Protein AF-A0A942A656-F1 (afdb_monomer_lite)

Foldseek 3Di:
DPDPCLVVLHDCLQQAAPVVVADDCCVPCNPDRSPHHQSRVSHHHQRVRDPPSVPPDDRRDHDPDDPDPCPVVVVVVVVVVVVVVVVVVVVVVVVVVVVVVVVVVVVVVVVVVVVD

Structure (mmCIF, N/CA/C/O backbone):
data_AF-A0A942A656-F1
#
_entry.id   AF-A0A942A656-F1
#
loop_
_atom_site.group_PDB
_atom_site.id
_atom_site.type_symbol
_atom_site.label_atom_id
_atom_site.label_alt_id
_atom_site.label_comp_id
_atom_site.label_asym_id
_atom_site.label_entity_id
_atom_site.label_seq_id
_atom_site.pdbx_PDB_ins_code
_atom_site.Cartn_x
_atom_site.Cartn_y
_atom_site.Cartn_z
_atom_site.occupancy
_atom_site.B_iso_or_equiv
_atom_site.auth_seq_id
_atom_site.auth_comp_id
_atom_site.auth_asym_id
_atom_site.auth_atom_id
_atom_site.pdbx_PDB_model_num
ATOM 1 N N . PHE A 1 1 ? -7.289 -5.227 -7.897 1.00 94.44 1 PHE A N 1
ATOM 2 C CA . PHE A 1 1 ? -7.195 -4.380 -9.100 1.00 94.44 1 PHE A CA 1
ATOM 3 C C . PHE A 1 1 ? -8.554 -3.754 -9.314 1.00 94.44 1 PHE A C 1
ATOM 5 O O . PHE A 1 1 ? -9.532 -4.431 -9.022 1.00 94.44 1 PHE A O 1
ATOM 12 N N . ASP A 1 2 ? -8.586 -2.501 -9.768 1.00 97.06 2 ASP A N 1
ATOM 13 C CA . ASP A 1 2 ? -9.814 -1.725 -10.024 1.00 97.06 2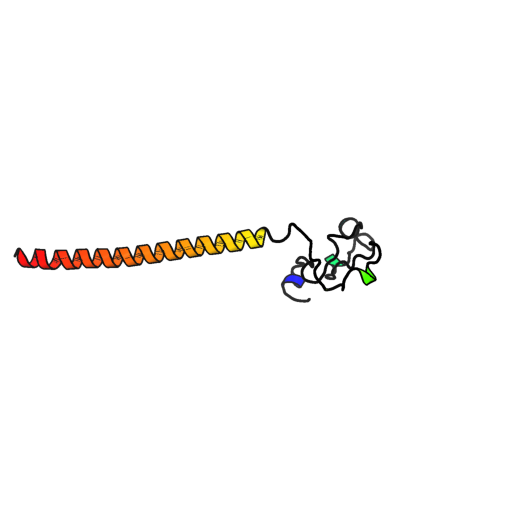 ASP A CA 1
ATOM 14 C C . ASP A 1 2 ? -10.803 -1.628 -8.839 1.00 97.06 2 ASP A C 1
ATOM 16 O O . ASP A 1 2 ? -11.991 -1.364 -9.004 1.00 97.06 2 ASP A O 1
ATOM 20 N N . ASP A 1 3 ? -10.317 -1.831 -7.613 1.00 97.31 3 ASP A N 1
ATOM 21 C CA . ASP A 1 3 ? -11.073 -1.525 -6.403 1.00 97.31 3 ASP A CA 1
ATOM 22 C C . ASP A 1 3 ? -10.948 -0.032 -6.066 1.00 97.31 3 ASP A C 1
ATOM 24 O O . ASP A 1 3 ? -10.136 0.694 -6.643 1.00 97.31 3 ASP A O 1
ATOM 28 N N . GLU A 1 4 ? -11.729 0.441 -5.097 1.00 97.56 4 GLU A N 1
ATOM 29 C CA . GLU A 1 4 ? -11.665 1.842 -4.659 1.00 97.56 4 GLU A CA 1
ATOM 30 C C . GLU A 1 4 ? -10.248 2.241 -4.212 1.00 97.56 4 GLU A C 1
ATOM 32 O O . GLU A 1 4 ? -9.775 3.330 -4.526 1.00 97.56 4 GLU A O 1
ATOM 37 N N . ASN A 1 5 ? -9.501 1.324 -3.588 1.00 95.69 5 ASN A N 1
ATOM 38 C CA . ASN A 1 5 ? -8.103 1.566 -3.226 1.00 95.69 5 ASN A CA 1
ATOM 39 C C . ASN A 1 5 ? -7.221 1.816 -4.463 1.00 95.69 5 ASN A C 1
ATOM 41 O O . ASN A 1 5 ? -6.385 2.720 -4.445 1.00 95.69 5 ASN A O 1
ATOM 45 N N . ALA A 1 6 ? -7.399 1.047 -5.544 1.00 96.94 6 ALA A N 1
ATOM 46 C CA . ALA A 1 6 ? -6.685 1.267 -6.801 1.00 96.94 6 ALA A CA 1
ATOM 47 C C . ALA A 1 6 ? -7.052 2.614 -7.440 1.00 96.94 6 ALA A C 1
ATOM 49 O O . ALA A 1 6 ? -6.158 3.331 -7.889 1.00 96.94 6 ALA A O 1
ATOM 50 N N . LYS A 1 7 ? -8.336 2.997 -7.421 1.00 96.88 7 LYS A N 1
ATOM 51 C CA . LYS A 1 7 ? -8.804 4.299 -7.936 1.00 96.88 7 LYS A CA 1
ATOM 52 C C . LYS A 1 7 ? -8.237 5.480 -7.148 1.00 96.88 7 LYS A C 1
ATOM 54 O O . LYS A 1 7 ? -7.981 6.534 -7.722 1.00 96.88 7 LYS A O 1
ATOM 59 N N . HIS A 1 8 ? -7.994 5.294 -5.854 1.00 97.38 8 HIS A N 1
ATOM 60 C CA . HIS A 1 8 ? -7.357 6.286 -4.989 1.00 97.38 8 HIS A CA 1
ATOM 61 C C . HIS A 1 8 ? -5.820 6.206 -4.966 1.00 97.38 8 HIS A C 1
ATOM 63 O O . HIS A 1 8 ? -5.189 6.938 -4.206 1.00 97.38 8 HIS A O 1
ATOM 69 N N . GLY A 1 9 ? -5.198 5.343 -5.778 1.00 96.56 9 GLY A N 1
ATOM 70 C CA . GLY A 1 9 ? -3.738 5.250 -5.876 1.00 96.56 9 GLY A CA 1
ATOM 71 C C . GLY A 1 9 ? -3.059 4.711 -4.612 1.00 96.56 9 GLY A C 1
ATOM 72 O O . GLY A 1 9 ? -1.949 5.123 -4.280 1.00 96.56 9 GLY A O 1
ATOM 73 N N . TYR A 1 10 ? -3.721 3.813 -3.879 1.00 95.38 10 TYR A N 1
ATOM 74 C CA . TYR A 1 10 ? -3.171 3.240 -2.650 1.00 95.38 10 TYR A CA 1
ATOM 75 C C . TYR A 1 10 ? -1.957 2.340 -2.924 1.00 95.38 10 TYR A C 1
ATOM 77 O O . TYR A 1 10 ? -1.722 1.855 -4.032 1.00 95.38 10 TYR A O 1
ATOM 85 N N . CYS A 1 11 ? -1.184 2.076 -1.867 1.00 93.56 11 CYS A N 1
ATOM 86 C CA . CYS A 1 11 ? 0.027 1.265 -1.936 1.00 93.56 11 CYS A CA 1
ATOM 87 C C . CYS A 1 11 ? -0.221 -0.132 -2.539 1.00 93.56 11 CYS A C 1
ATOM 89 O O . CYS A 1 11 ? -1.019 -0.929 -2.038 1.00 93.56 11 CYS A O 1
ATOM 91 N N . LEU A 1 12 ? 0.570 -0.476 -3.560 1.00 95.44 12 LEU A N 1
ATOM 92 C CA . LEU A 1 12 ? 0.496 -1.756 -4.273 1.00 95.44 12 LEU A CA 1
ATOM 93 C C . LEU A 1 12 ? 1.228 -2.907 -3.561 1.00 95.44 12 LEU A C 1
ATOM 95 O O . LEU A 1 12 ? 1.385 -3.993 -4.123 1.00 95.44 12 LEU A O 1
ATOM 99 N N . TYR A 1 13 ? 1.685 -2.708 -2.320 1.00 92.81 13 TYR A N 1
ATOM 100 C CA . TYR A 1 13 ? 2.364 -3.752 -1.546 1.00 92.81 13 TYR A CA 1
ATOM 101 C C . TYR A 1 13 ? 1.516 -5.020 -1.461 1.00 92.81 13 TYR A C 1
ATOM 103 O O . TYR A 1 13 ? 2.002 -6.117 -1.735 1.00 92.81 13 TYR A O 1
ATOM 111 N N . LYS A 1 14 ? 0.214 -4.874 -1.168 1.00 92.12 14 LYS A N 1
ATOM 112 C CA . LYS A 1 14 ? -0.677 -6.019 -0.956 1.00 92.12 14 LYS A CA 1
ATOM 113 C C . LYS A 1 14 ? -0.897 -6.882 -2.200 1.00 92.12 14 LYS A C 1
ATOM 115 O O . LYS A 1 14 ? -1.284 -8.038 -2.031 1.00 92.12 14 LYS A O 1
ATOM 120 N N . VAL A 1 15 ? -0.622 -6.334 -3.384 1.00 95.25 15 VAL A N 1
ATOM 121 C CA . VAL A 1 15 ? -0.738 -6.993 -4.694 1.00 95.25 15 VAL A CA 1
ATOM 122 C C . VAL A 1 15 ? 0.626 -7.350 -5.300 1.00 95.25 15 VAL A C 1
ATOM 124 O O . VAL A 1 15 ? 0.705 -7.678 -6.478 1.00 95.25 15 VAL A O 1
ATOM 127 N N . GLY A 1 16 ? 1.699 -7.312 -4.500 1.00 95.38 16 GLY A N 1
ATOM 128 C CA . GLY A 1 16 ? 2.989 -7.905 -4.856 1.00 95.38 16 GLY A CA 1
ATOM 129 C C . GLY A 1 16 ? 4.089 -6.937 -5.285 1.00 95.38 16 GLY A C 1
ATOM 130 O O . GLY A 1 16 ? 5.100 -7.390 -5.816 1.00 95.38 16 GLY A O 1
ATOM 131 N N . CYS A 1 17 ? 3.950 -5.632 -5.034 1.00 95.62 17 CYS A N 1
ATOM 132 C CA . CYS A 1 17 ? 5.001 -4.662 -5.352 1.00 95.62 17 CYS A CA 1
ATOM 133 C C . CYS A 1 17 ? 6.358 -5.038 -4.733 1.00 95.62 17 CYS A C 1
ATOM 135 O O . CYS A 1 17 ? 6.473 -5.161 -3.513 1.00 95.62 17 CYS A O 1
ATOM 137 N N . LYS A 1 18 ? 7.382 -5.168 -5.586 1.00 95.50 18 LYS A N 1
ATOM 138 C CA . LYS A 1 18 ? 8.777 -5.460 -5.216 1.00 95.50 18 LYS A CA 1
ATOM 139 C C . LYS A 1 18 ? 9.636 -4.213 -4.996 1.00 95.50 18 LYS A C 1
ATOM 141 O O . LYS A 1 18 ? 10.796 -4.326 -4.638 1.00 95.50 18 LYS A O 1
ATOM 146 N N . GLY A 1 19 ? 9.051 -3.019 -5.131 1.00 94.44 19 GLY A N 1
ATOM 147 C CA . GLY A 1 19 ? 9.736 -1.735 -4.942 1.00 94.44 19 GLY A CA 1
ATOM 148 C C . GLY A 1 19 ? 10.585 -1.630 -3.664 1.00 94.44 19 GLY A C 1
ATOM 149 O O . GLY A 1 19 ? 11.698 -1.128 -3.764 1.00 94.44 19 GLY A O 1
ATOM 150 N N . PRO A 1 20 ? 10.139 -2.143 -2.496 1.00 92.69 20 PRO A N 1
ATOM 151 C CA . PRO A 1 20 ? 10.948 -2.122 -1.272 1.00 92.69 20 PRO A CA 1
ATOM 152 C C . PRO A 1 20 ? 12.298 -2.852 -1.355 1.00 92.69 20 PRO A C 1
ATOM 154 O O . PRO A 1 20 ? 13.167 -2.588 -0.535 1.00 92.69 20 PRO A O 1
ATOM 157 N N . SER A 1 21 ? 12.478 -3.754 -2.320 1.00 91.69 21 SER A N 1
ATOM 158 C CA . SER A 1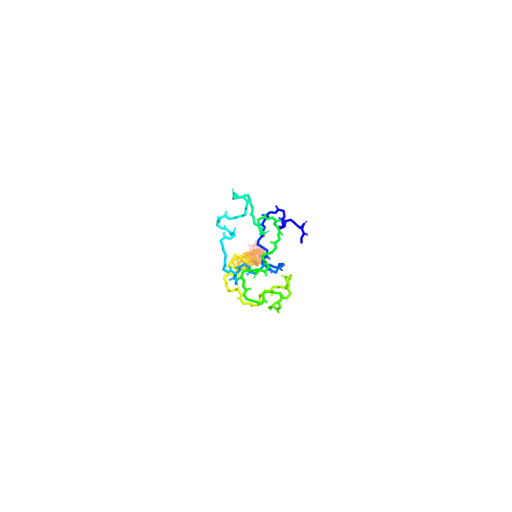 21 ? 13.716 -4.504 -2.542 1.00 91.69 21 SER A CA 1
ATOM 159 C C . SER A 1 21 ? 14.278 -4.273 -3.948 1.00 91.69 21 SER A C 1
ATOM 161 O O . SER A 1 21 ? 14.907 -5.169 -4.492 1.00 91.69 21 SER A O 1
ATOM 163 N N . THR A 1 22 ? 13.969 -3.144 -4.599 1.00 95.12 22 THR A N 1
ATOM 164 C CA . THR A 1 22 ? 14.404 -2.846 -5.975 1.00 95.12 22 THR A CA 1
ATOM 165 C C . THR A 1 22 ? 15.103 -1.493 -6.051 1.00 95.12 22 THR A C 1
ATOM 167 O O . THR A 1 22 ? 14.478 -0.453 -5.842 1.00 95.12 22 THR A O 1
ATOM 170 N N . TYR A 1 23 ? 16.378 -1.495 -6.420 1.00 96.75 23 TYR A N 1
ATOM 171 C CA . TYR A 1 23 ? 17.201 -0.313 -6.622 1.00 96.75 23 TYR A CA 1
ATOM 172 C C . TYR A 1 23 ? 17.051 0.214 -8.048 1.00 96.75 23 TYR A C 1
ATOM 174 O O . TYR A 1 23 ? 17.655 -0.284 -8.995 1.00 96.75 23 TYR A O 1
ATOM 182 N N . ASN A 1 24 ? 16.240 1.260 -8.206 1.00 97.94 24 ASN A N 1
ATOM 183 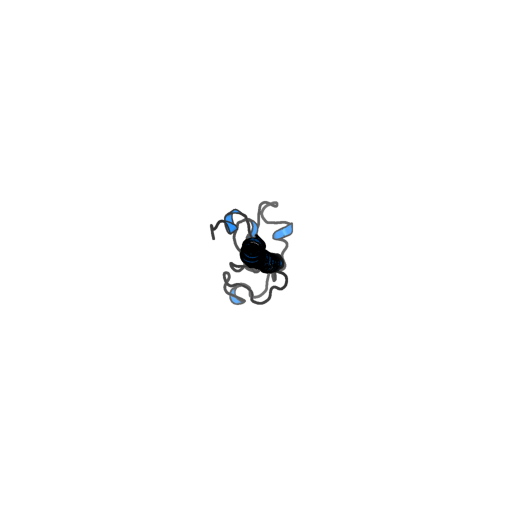C CA . ASN A 1 24 ? 16.108 1.988 -9.465 1.00 97.94 24 ASN A CA 1
ATOM 184 C C . ASN A 1 24 ? 15.579 3.411 -9.217 1.00 97.94 24 ASN A C 1
ATOM 186 O O . ASN A 1 24 ? 15.024 3.715 -8.162 1.00 97.94 24 ASN A O 1
ATOM 190 N N . SER A 1 25 ? 15.693 4.289 -10.207 1.00 97.56 25 SER A N 1
ATOM 191 C CA . SER A 1 25 ? 15.244 5.682 -10.147 1.00 97.56 25 SER A CA 1
ATOM 192 C C . SER A 1 25 ? 13.796 5.888 -10.625 1.00 97.56 25 SER A C 1
ATOM 194 O O . SER A 1 25 ? 13.330 7.024 -10.695 1.00 97.56 25 SER A O 1
ATOM 196 N N . CYS A 1 26 ? 13.043 4.813 -10.894 1.00 98.00 26 CYS A N 1
ATOM 197 C CA . CYS A 1 26 ? 11.670 4.845 -11.424 1.00 98.00 26 CYS A CA 1
ATOM 198 C C . CYS A 1 26 ? 10.708 5.763 -10.648 1.00 98.00 26 CYS A C 1
ATOM 200 O O . CYS A 1 26 ? 9.889 6.436 -11.261 1.00 98.00 26 CYS A O 1
ATOM 202 N N . GLY A 1 27 ? 10.792 5.795 -9.315 1.00 95.62 27 GLY A N 1
ATOM 203 C CA . GLY A 1 27 ? 9.933 6.646 -8.478 1.00 95.62 27 GLY A CA 1
ATOM 204 C C . GLY A 1 27 ? 10.373 8.113 -8.397 1.00 95.62 27 GLY A C 1
ATOM 205 O O . GLY A 1 27 ? 9.621 8.934 -7.884 1.00 95.62 27 GLY A O 1
ATOM 206 N N . ILE A 1 28 ? 11.573 8.438 -8.894 1.00 97.31 28 ILE A N 1
ATOM 207 C CA . ILE A 1 28 ? 12.178 9.775 -8.830 1.00 97.31 28 ILE A CA 1
ATOM 208 C C . ILE A 1 28 ? 12.188 10.417 -10.221 1.00 97.31 28 ILE A C 1
ATOM 210 O O . ILE A 1 28 ? 11.517 11.423 -10.428 1.00 97.31 28 ILE A O 1
ATOM 214 N N . ILE A 1 29 ? 12.914 9.829 -11.182 1.00 97.69 29 ILE A N 1
ATOM 215 C CA . ILE A 1 29 ? 13.035 10.377 -12.548 1.00 97.69 29 ILE A CA 1
ATOM 216 C C . ILE A 1 29 ? 11.876 9.963 -13.456 1.00 97.69 29 ILE A C 1
ATOM 218 O O . ILE A 1 29 ? 11.565 10.669 -14.413 1.00 97.69 29 ILE A O 1
ATOM 222 N N . LYS A 1 30 ? 11.227 8.833 -13.135 1.00 98.38 30 LYS A N 1
ATOM 223 C CA . LYS A 1 30 ? 10.162 8.202 -13.929 1.00 98.38 30 LYS A CA 1
ATOM 224 C C . LYS A 1 30 ? 10.609 7.825 -15.353 1.00 98.38 30 LYS A C 1
ATOM 226 O O . LYS A 1 30 ? 11.781 7.891 -15.708 1.00 98.38 30 LYS A O 1
ATOM 231 N N . TRP A 1 31 ? 9.670 7.339 -16.153 1.00 98.31 31 TRP A N 1
ATOM 232 C CA . TRP A 1 31 ? 9.853 6.937 -17.545 1.00 98.31 31 TRP A CA 1
ATOM 233 C C . TRP A 1 31 ? 9.274 7.989 -18.487 1.00 98.31 31 TRP A C 1
ATOM 235 O O . TRP A 1 31 ? 8.323 8.686 -18.131 1.00 98.31 31 TRP A O 1
ATOM 245 N N . ASN A 1 32 ? 9.831 8.058 -19.701 1.00 98.00 32 ASN A N 1
ATOM 246 C CA . ASN A 1 32 ? 9.333 8.886 -20.804 1.00 98.00 32 ASN A CA 1
ATOM 247 C C . ASN A 1 32 ? 9.193 10.364 -20.405 1.00 98.00 32 ASN A C 1
ATOM 249 O O . ASN A 1 32 ? 8.083 10.854 -20.226 1.00 98.00 32 ASN A O 1
ATOM 253 N N . GLU A 1 33 ? 10.321 11.055 -20.218 1.00 97.81 33 GLU A N 1
ATOM 254 C CA . GLU A 1 33 ? 10.345 12.494 -19.885 1.00 97.81 33 GLU A CA 1
ATOM 255 C C . GLU A 1 33 ? 9.566 12.843 -18.602 1.00 97.81 33 GLU A C 1
ATOM 257 O O . GLU A 1 33 ? 8.946 13.896 -18.489 1.00 97.81 33 GLU A O 1
ATOM 262 N N . GLY A 1 34 ? 9.575 11.947 -17.612 1.00 97.81 34 GLY A N 1
ATOM 263 C CA . GLY A 1 34 ? 8.875 12.189 -16.351 1.00 97.81 34 GLY A CA 1
ATOM 264 C C . GLY A 1 34 ? 7.384 11.821 -16.357 1.00 97.81 34 GLY A C 1
ATOM 265 O O . GLY A 1 34 ? 6.694 12.105 -15.378 1.00 97.81 34 GLY A O 1
ATOM 266 N N . THR A 1 35 ? 6.874 11.187 -17.419 1.00 98.38 35 THR A N 1
ATOM 267 C CA . THR A 1 35 ? 5.440 10.893 -17.592 1.00 98.38 35 THR A CA 1
ATOM 268 C C . THR A 1 35 ? 4.889 9.975 -16.496 1.00 98.38 35 THR A C 1
ATOM 270 O O . THR A 1 35 ? 3.949 10.338 -15.785 1.00 98.38 35 THR A O 1
ATOM 273 N N . SER A 1 36 ? 5.441 8.767 -16.345 1.00 98.44 36 SER A N 1
ATOM 274 C CA . SER A 1 36 ? 4.933 7.780 -15.378 1.00 98.44 36 SER A CA 1
ATOM 275 C C . SER A 1 36 ? 5.962 6.693 -15.074 1.00 98.44 36 SER A C 1
ATOM 277 O O . SER A 1 36 ? 7.071 6.701 -15.585 1.00 98.44 36 SER A O 1
ATOM 279 N N . TYR A 1 37 ? 5.607 5.737 -14.229 1.00 98.56 37 TYR A N 1
ATOM 280 C CA . TYR A 1 37 ? 6.351 4.509 -13.965 1.00 98.56 37 TYR A CA 1
ATOM 281 C C . TYR A 1 37 ? 5.354 3.425 -13.512 1.00 98.56 37 TYR A C 1
ATOM 283 O O . TYR A 1 37 ? 4.199 3.760 -13.242 1.00 98.56 37 TYR A O 1
ATOM 291 N N . PRO A 1 38 ? 5.744 2.138 -13.403 1.00 98.25 38 PRO A N 1
ATOM 292 C CA . PRO A 1 38 ? 4.789 1.045 -13.194 1.00 98.25 38 PRO A CA 1
ATOM 293 C C . PRO A 1 38 ? 3.784 1.274 -12.055 1.00 98.25 38 PRO A C 1
ATOM 295 O O . PRO A 1 38 ? 2.582 1.137 -12.274 1.00 98.25 38 PRO A O 1
ATOM 298 N N . ILE A 1 39 ? 4.259 1.705 -10.878 1.00 98.19 39 ILE A N 1
ATOM 299 C CA . ILE A 1 39 ? 3.405 1.892 -9.691 1.00 98.19 39 ILE A CA 1
ATOM 300 C C . ILE A 1 39 ? 2.424 3.053 -9.898 1.00 98.19 39 ILE A C 1
ATOM 302 O O . ILE A 1 39 ? 1.251 2.909 -9.566 1.00 98.19 39 ILE A O 1
ATOM 306 N N . GLN A 1 40 ? 2.863 4.170 -10.494 1.00 98.00 40 GLN A N 1
ATOM 307 C CA . GLN A 1 40 ? 1.973 5.294 -10.824 1.00 98.00 40 GLN A CA 1
ATOM 308 C C . GLN A 1 40 ? 0.913 4.900 -11.861 1.00 98.00 40 GLN A C 1
ATOM 310 O O . GLN A 1 40 ? -0.205 5.400 -11.804 1.00 98.00 40 GLN A O 1
ATOM 315 N N . SER A 1 41 ? 1.233 3.969 -12.760 1.00 98.12 41 SER A N 1
ATOM 316 C CA . SER A 1 41 ? 0.280 3.397 -13.718 1.00 98.12 41 SER A CA 1
ATOM 317 C C . SER A 1 41 ? -0.560 2.241 -13.143 1.00 98.12 41 SER A C 1
ATOM 319 O O . SER A 1 41 ? -1.255 1.562 -13.894 1.00 98.12 41 SER A O 1
ATOM 321 N N . GLY A 1 42 ? -0.505 1.986 -11.831 1.00 97.56 42 GLY A N 1
ATOM 322 C CA . GLY A 1 42 ? -1.343 0.991 -11.153 1.00 97.56 42 GLY A CA 1
ATOM 323 C C . GLY A 1 42 ? -0.812 -0.447 -11.169 1.00 97.56 42 GLY A C 1
ATOM 324 O O . GLY A 1 42 ? -1.489 -1.345 -10.664 1.00 97.56 42 GLY A O 1
ATOM 325 N N . HIS A 1 43 ? 0.393 -0.690 -11.695 1.00 98.25 43 HIS A N 1
ATOM 326 C CA . HIS A 1 43 ? 1.012 -2.016 -11.701 1.00 98.25 43 HIS A CA 1
ATOM 327 C C . HIS A 1 43 ? 2.141 -2.125 -10.659 1.00 98.25 43 HIS A C 1
ATOM 329 O O . HIS A 1 43 ? 3.007 -1.249 -10.590 1.00 98.25 43 HIS A O 1
ATOM 335 N N . PRO A 1 44 ? 2.203 -3.202 -9.850 1.00 97.25 44 PRO A N 1
ATOM 336 C CA . PRO A 1 44 ? 3.303 -3.395 -8.907 1.00 97.25 44 PRO A CA 1
ATOM 337 C C . PRO A 1 44 ? 4.669 -3.406 -9.612 1.00 97.25 44 PRO A C 1
ATOM 339 O O . PRO A 1 44 ? 4.807 -3.913 -10.727 1.00 97.25 44 PRO A O 1
ATOM 342 N N . CYS A 1 45 ? 5.699 -2.882 -8.941 1.00 97.44 45 CYS A N 1
ATOM 343 C CA . CYS A 1 45 ? 7.081 -3.080 -9.377 1.00 97.44 45 CYS A CA 1
ATOM 344 C C . CYS A 1 45 ? 7.392 -4.583 -9.423 1.00 97.44 45 CYS A C 1
ATOM 346 O O . CYS A 1 45 ? 7.086 -5.295 -8.464 1.00 97.44 45 CYS A O 1
ATOM 348 N N . LEU A 1 46 ? 8.008 -5.035 -10.516 1.00 97.00 46 LEU A N 1
ATOM 349 C CA . LEU A 1 46 ? 8.400 -6.432 -10.722 1.00 97.00 46 LEU A CA 1
ATOM 350 C C . LEU A 1 46 ? 9.800 -6.757 -10.187 1.00 97.00 46 LEU A C 1
ATOM 352 O O . LEU A 1 46 ? 10.122 -7.925 -10.021 1.00 97.00 46 LEU A O 1
ATOM 356 N N . GLY A 1 47 ? 10.622 -5.735 -9.935 1.00 96.88 47 GLY A N 1
ATOM 357 C CA . GLY A 1 47 ? 12.025 -5.905 -9.559 1.00 96.88 47 GLY A CA 1
ATOM 358 C C . GLY A 1 47 ? 12.986 -6.065 -10.733 1.00 96.88 47 GLY A C 1
ATOM 359 O O . GLY A 1 47 ? 14.027 -6.675 -10.569 1.00 96.88 47 GLY A O 1
ATOM 360 N N . CYS A 1 48 ? 12.672 -5.519 -11.913 1.00 97.56 48 CYS A N 1
ATOM 361 C CA . CYS A 1 48 ? 13.438 -5.768 -13.144 1.00 97.56 48 CYS A CA 1
ATOM 362 C C . CYS A 1 48 ? 14.913 -5.319 -13.135 1.00 97.56 48 CYS A C 1
ATOM 364 O O . CYS A 1 48 ? 15.650 -5.703 -14.038 1.00 97.56 48 CYS A O 1
ATOM 366 N N . SER A 1 49 ? 15.338 -4.496 -12.173 1.00 97.69 49 SER A N 1
ATOM 367 C CA . SER A 1 49 ? 16.744 -4.107 -11.991 1.00 97.69 49 SER A CA 1
ATOM 368 C C . SER A 1 49 ? 17.507 -5.001 -11.014 1.00 97.69 49 SER A C 1
ATOM 370 O O . SER A 1 49 ? 18.714 -4.834 -10.882 1.00 97.69 49 SER A O 1
ATOM 372 N N . GLU A 1 50 ? 16.826 -5.927 -10.338 1.00 96.94 50 GLU A N 1
ATOM 373 C CA . GLU A 1 50 ? 17.449 -6.858 -9.402 1.00 96.94 50 GLU A CA 1
ATOM 374 C C . GLU A 1 50 ? 17.877 -8.149 -10.093 1.00 96.94 50 GLU A C 1
ATOM 376 O O . GLU A 1 50 ? 17.283 -8.598 -11.079 1.00 96.94 50 GLU A O 1
ATOM 381 N N . GLU A 1 51 ? 18.901 -8.783 -9.528 1.00 96.50 51 GLU A N 1
ATOM 382 C CA . GLU A 1 51 ? 19.362 -10.091 -9.974 1.00 96.50 51 GLU A CA 1
ATOM 383 C C . GLU A 1 51 ? 18.251 -11.142 -9.829 1.00 96.50 51 GLU A C 1
ATOM 385 O O . GLU A 1 51 ? 17.535 -11.168 -8.828 1.00 96.50 51 GLU A O 1
ATOM 390 N N . ASN A 1 52 ? 18.116 -12.030 -10.820 1.00 94.56 52 ASN A N 1
ATOM 391 C CA . ASN A 1 52 ? 17.188 -13.170 -10.804 1.00 94.56 52 ASN A CA 1
ATOM 392 C C . ASN A 1 52 ? 15.714 -12.798 -10.537 1.00 94.56 52 ASN A C 1
ATOM 394 O O . ASN A 1 52 ? 14.947 -13.601 -10.007 1.00 94.56 52 ASN A O 1
ATOM 398 N N . PHE A 1 53 ? 15.274 -11.592 -10.919 1.00 95.00 53 PHE A N 1
ATOM 399 C CA . PHE A 1 53 ? 13.924 -11.115 -10.590 1.00 95.00 53 PHE A CA 1
ATOM 400 C C . PHE A 1 53 ? 12.780 -11.993 -11.128 1.00 95.00 53 PHE A C 1
ATOM 402 O O . PHE A 1 53 ? 11.698 -12.001 -10.541 1.00 95.00 53 PHE A O 1
ATOM 409 N N . TRP A 1 54 ? 13.009 -12.738 -12.215 1.00 95.69 54 TRP A N 1
ATOM 410 C CA . TRP A 1 54 ? 12.047 -13.699 -12.764 1.00 95.69 54 TRP A CA 1
ATOM 411 C C . TRP A 1 54 ? 11.771 -14.873 -11.814 1.00 95.69 54 TRP A C 1
ATOM 413 O O . TRP A 1 54 ? 10.638 -15.346 -11.753 1.00 95.69 54 TRP A O 1
ATOM 423 N N . ASP A 1 55 ? 12.780 -15.297 -11.048 1.00 94.75 55 ASP A N 1
ATOM 424 C CA . ASP A 1 55 ? 12.752 -16.519 -10.236 1.00 94.75 55 ASP A CA 1
ATOM 425 C C . ASP A 1 55 ? 12.707 -16.243 -8.722 1.00 94.75 55 ASP A C 1
ATOM 427 O O . ASP A 1 55 ? 12.384 -17.133 -7.935 1.00 94.75 55 ASP A O 1
ATOM 431 N N . ASN A 1 56 ? 12.965 -15.003 -8.288 1.00 85.38 56 ASN A N 1
ATOM 432 C CA . ASN A 1 56 ? 12.999 -14.643 -6.866 1.00 85.38 56 ASN A CA 1
ATOM 433 C C . ASN A 1 56 ? 11.643 -14.801 -6.151 1.00 85.38 56 ASN A C 1
ATOM 435 O O . ASN A 1 56 ? 11.603 -15.114 -4.961 1.00 85.38 56 ASN A O 1
ATOM 439 N N . SER A 1 57 ? 10.516 -14.535 -6.825 1.00 85.06 57 SER A N 1
ATOM 440 C CA . SER A 1 57 ? 9.167 -14.681 -6.253 1.00 85.06 57 SER A CA 1
ATOM 441 C C . SER A 1 57 ? 8.079 -14.451 -7.307 1.00 85.06 57 SER A C 1
ATOM 443 O O . SER A 1 57 ? 8.238 -13.561 -8.143 1.00 85.06 57 SER A O 1
ATOM 445 N N . PRO A 1 58 ? 6.912 -15.124 -7.229 1.00 93.25 58 PRO A N 1
ATOM 446 C CA . PRO A 1 58 ? 5.763 -14.771 -8.057 1.00 93.25 58 PRO A CA 1
ATOM 447 C C . PRO A 1 58 ? 5.403 -13.281 -7.938 1.00 93.25 58 PRO A C 1
ATOM 449 O O . PRO A 1 58 ? 5.277 -12.733 -6.834 1.00 93.25 58 PRO A O 1
ATOM 452 N N . PHE A 1 59 ? 5.181 -12.620 -9.076 1.00 94.81 59 PHE A N 1
ATOM 453 C CA . PHE A 1 59 ? 5.015 -11.163 -9.125 1.00 94.81 59 PHE A CA 1
ATOM 454 C C . PHE A 1 59 ? 3.904 -10.633 -8.217 1.00 94.81 59 PHE A C 1
ATOM 456 O O . PHE A 1 59 ? 4.120 -9.659 -7.503 1.00 94.81 59 PHE A O 1
ATOM 463 N N . TYR A 1 60 ? 2.766 -11.322 -8.145 1.00 95.94 60 TYR A N 1
ATOM 464 C CA . TYR A 1 60 ? 1.606 -10.875 -7.366 1.00 95.94 60 TYR A CA 1
ATOM 465 C C . TYR A 1 60 ? 1.584 -11.372 -5.914 1.00 95.94 60 TYR A C 1
ATOM 467 O O . TYR A 1 60 ? 0.620 -11.134 -5.185 1.00 95.94 60 TYR A O 1
ATOM 475 N N . LYS A 1 61 ? 2.640 -12.057 -5.462 1.00 93.19 61 LYS A N 1
ATOM 476 C CA . LYS A 1 61 ? 2.774 -12.475 -4.064 1.00 93.19 61 LYS A CA 1
ATOM 477 C C . LYS A 1 61 ? 3.454 -11.376 -3.249 1.00 93.19 61 LYS A C 1
ATOM 479 O O . LYS A 1 61 ? 4.427 -10.760 -3.694 1.00 93.19 61 LYS A O 1
ATOM 484 N N . ARG A 1 62 ? 2.949 -11.134 -2.037 1.00 90.00 62 ARG A N 1
ATOM 485 C CA . ARG A 1 62 ? 3.597 -10.222 -1.082 1.00 90.00 62 ARG A CA 1
ATOM 486 C C . ARG A 1 62 ? 4.979 -10.730 -0.694 1.00 90.00 62 ARG A C 1
ATOM 488 O O . ARG A 1 62 ? 5.170 -11.932 -0.515 1.00 90.00 62 ARG A O 1
ATOM 495 N N . MET A 1 63 ? 5.900 -9.789 -0.513 1.00 84.75 63 MET A N 1
ATOM 496 C CA . MET A 1 63 ? 7.182 -10.070 0.125 1.00 84.75 63 MET A CA 1
ATOM 497 C C . MET A 1 63 ? 6.957 -10.273 1.631 1.00 84.75 63 MET A C 1
ATOM 499 O O . MET A 1 63 ? 6.161 -9.536 2.208 1.00 84.75 63 MET A O 1
ATOM 503 N N . PRO A 1 64 ? 7.584 -11.279 2.260 1.00 76.06 64 PRO A N 1
ATOM 504 C CA . PRO A 1 64 ? 7.345 -11.601 3.667 1.00 76.06 64 PRO A CA 1
ATOM 505 C C . PRO A 1 64 ? 8.033 -10.643 4.651 1.00 76.06 64 PRO A C 1
ATOM 507 O O . PRO A 1 64 ? 7.687 -10.666 5.826 1.00 76.06 64 PRO A O 1
ATOM 510 N N . ASP A 1 65 ? 8.960 -9.797 4.190 1.00 71.31 65 ASP A N 1
ATOM 511 C CA . ASP A 1 65 ? 9.871 -9.046 5.058 1.00 71.31 65 ASP A CA 1
ATOM 512 C C . ASP A 1 65 ? 9.981 -7.563 4.658 1.00 71.31 65 ASP A C 1
ATOM 514 O O . ASP A 1 65 ? 11.012 -7.089 4.188 1.00 71.31 65 ASP A O 1
ATOM 518 N N . VAL A 1 66 ? 8.877 -6.819 4.779 1.00 78.12 66 VAL A N 1
ATOM 519 C CA . VAL A 1 66 ? 8.915 -5.353 4.659 1.00 78.12 66 VAL A CA 1
ATOM 520 C C . VAL A 1 66 ? 8.410 -4.725 5.946 1.00 78.12 66 VAL A C 1
ATOM 522 O O . VAL A 1 66 ? 7.206 -4.617 6.188 1.00 78.12 66 VAL A O 1
ATOM 525 N N . HIS A 1 67 ? 9.366 -4.332 6.780 1.00 71.31 67 HIS A N 1
ATOM 526 C CA . HIS A 1 67 ? 9.133 -3.638 8.036 1.00 71.31 67 HIS A CA 1
ATOM 527 C C . HIS A 1 67 ? 8.758 -2.169 7.777 1.00 71.31 67 HIS A C 1
ATOM 529 O O . HIS A 1 67 ? 9.335 -1.520 6.908 1.00 71.31 67 HIS A O 1
ATOM 535 N N . GLY A 1 68 ? 7.796 -1.634 8.538 1.00 69.88 68 GLY A N 1
ATOM 536 C CA . GLY A 1 68 ? 7.434 -0.207 8.504 1.00 69.88 68 GLY A CA 1
ATOM 537 C C . GLY A 1 68 ? 6.077 0.142 7.881 1.00 69.88 68 GLY A C 1
ATOM 538 O O . GLY A 1 68 ? 5.713 1.312 7.868 1.00 69.88 68 GLY A O 1
ATOM 539 N N . PHE A 1 69 ? 5.294 -0.834 7.411 1.00 67.81 69 PHE A N 1
ATOM 540 C CA . PHE A 1 69 ? 3.902 -0.609 6.996 1.00 67.81 69 PHE A CA 1
ATOM 541 C C . PHE A 1 69 ? 2.912 -0.942 8.125 1.00 67.81 69 PHE A C 1
ATOM 543 O O . PHE A 1 69 ? 3.038 -1.988 8.757 1.00 67.81 69 PHE A O 1
ATOM 550 N N . GLY A 1 70 ? 1.882 -0.107 8.326 1.00 67.56 70 GLY A N 1
ATOM 551 C CA . GLY A 1 70 ? 0.754 -0.407 9.227 1.00 67.56 70 GLY A CA 1
ATOM 552 C C . GLY A 1 70 ? 0.739 0.341 10.564 1.00 67.56 70 GLY A C 1
ATOM 553 O O . GLY A 1 70 ? 0.050 -0.088 11.494 1.00 67.56 70 GLY A O 1
ATOM 554 N N . ILE A 1 71 ? 1.466 1.455 10.674 1.00 67.62 71 ILE A N 1
ATOM 555 C CA . ILE A 1 71 ? 1.476 2.283 11.890 1.00 67.62 71 ILE A CA 1
ATOM 556 C C . ILE A 1 71 ? 0.088 2.906 12.113 1.00 67.62 71 ILE A C 1
ATOM 558 O O . ILE A 1 71 ? -0.430 2.930 13.226 1.00 67.62 71 ILE A O 1
ATOM 562 N N . GLU A 1 72 ? -0.558 3.305 11.022 1.00 71.38 72 GLU A N 1
ATOM 563 C CA . GLU A 1 72 ? -1.909 3.860 10.984 1.00 71.38 72 GLU A CA 1
ATOM 564 C C . GLU A 1 72 ? -2.945 2.803 11.374 1.00 71.38 72 GLU A C 1
ATOM 566 O O . GLU A 1 72 ? -3.787 3.043 12.233 1.00 71.38 72 GLU A O 1
ATOM 571 N N . ALA A 1 73 ? -2.814 1.584 10.836 1.00 74.31 73 ALA A N 1
ATOM 572 C CA . ALA A 1 73 ? -3.690 0.472 11.200 1.00 74.31 73 ALA A CA 1
ATOM 573 C C . ALA A 1 73 ? -3.606 0.152 12.701 1.00 74.31 73 ALA A C 1
ATOM 575 O O . ALA A 1 73 ? -4.607 -0.202 13.315 1.00 74.31 73 ALA A O 1
ATOM 576 N N . THR A 1 74 ? -2.428 0.308 13.309 1.00 83.00 74 THR A N 1
ATOM 577 C CA . THR A 1 74 ? -2.253 0.121 14.754 1.00 83.00 74 THR A CA 1
ATOM 578 C C . THR A 1 74 ? -2.952 1.230 15.549 1.00 83.00 74 THR A C 1
ATOM 580 O O . THR A 1 74 ? -3.649 0.934 16.520 1.00 83.00 74 THR A O 1
ATOM 583 N N . ALA A 1 75 ? -2.821 2.491 15.121 1.00 86.19 75 ALA A N 1
ATOM 584 C CA . ALA A 1 75 ? -3.479 3.628 15.764 1.00 86.19 75 ALA A CA 1
ATOM 585 C C . ALA A 1 75 ? -5.012 3.520 15.712 1.00 86.19 75 ALA A C 1
ATOM 587 O O . ALA A 1 75 ? -5.664 3.707 16.739 1.00 86.19 75 ALA A O 1
ATOM 588 N N . ASP A 1 76 ? -5.579 3.141 14.564 1.00 88.75 76 ASP A N 1
ATOM 589 C CA . ASP A 1 76 ? -7.027 2.973 14.397 1.00 88.75 76 ASP A CA 1
ATOM 590 C C . ASP A 1 76 ? -7.588 1.877 15.309 1.00 88.75 76 ASP A C 1
ATOM 592 O O . ASP A 1 76 ? -8.624 2.062 15.947 1.00 88.75 76 ASP A O 1
ATOM 596 N N . GLN A 1 77 ? -6.896 0.736 15.416 1.00 89.69 77 GLN A N 1
ATOM 597 C CA . GLN A 1 77 ? -7.332 -0.366 16.280 1.00 89.69 77 GLN A CA 1
ATOM 598 C C . GLN A 1 77 ? -7.296 0.022 17.761 1.00 89.69 77 GLN A C 1
ATOM 600 O O . GLN A 1 77 ? -8.249 -0.252 18.494 1.00 89.69 77 GLN A O 1
ATOM 605 N N . ILE A 1 78 ? -6.225 0.688 18.203 1.00 92.38 78 ILE A N 1
ATOM 606 C CA . ILE A 1 78 ? -6.108 1.172 19.585 1.00 92.38 78 ILE A CA 1
ATOM 607 C C . ILE A 1 78 ? -7.180 2.230 19.867 1.00 92.38 78 ILE A C 1
ATOM 609 O O . ILE A 1 78 ? -7.867 2.149 20.886 1.00 92.38 78 ILE A O 1
ATOM 613 N N . GLY A 1 79 ? -7.355 3.194 18.960 1.00 95.12 79 GLY A N 1
ATOM 614 C CA . GLY A 1 79 ? -8.367 4.240 19.079 1.00 95.12 79 GLY A CA 1
ATOM 615 C C . GLY A 1 79 ? -9.780 3.666 19.172 1.00 95.12 79 GLY A C 1
ATOM 616 O O . GLY A 1 79 ? -10.542 4.050 20.060 1.00 95.12 79 GLY A O 1
ATOM 617 N N . LEU A 1 80 ? -10.107 2.689 18.321 1.00 97.12 80 LEU A N 1
ATOM 618 C CA . LEU A 1 80 ? -11.391 1.992 18.344 1.00 97.12 80 LEU A CA 1
ATOM 619 C C . LEU A 1 80 ? -11.612 1.250 19.665 1.00 97.12 80 LEU A C 1
ATOM 621 O O . LEU A 1 80 ? -12.679 1.374 20.267 1.00 97.12 80 LEU A O 1
ATOM 625 N N . ALA A 1 81 ? -10.612 0.498 20.128 1.00 96.62 81 ALA A N 1
ATOM 626 C CA . ALA A 1 81 ? -10.705 -0.271 21.363 1.00 96.62 81 ALA A CA 1
ATOM 627 C C . ALA A 1 81 ? -10.937 0.637 22.580 1.00 96.62 81 ALA A C 1
ATOM 629 O O . ALA A 1 81 ? -11.848 0.391 23.374 1.00 96.62 81 ALA A O 1
ATOM 630 N N . LEU A 1 82 ? -10.153 1.712 22.702 1.00 97.94 82 LEU A N 1
ATOM 631 C CA . LEU A 1 82 ? -10.300 2.684 23.785 1.00 97.94 82 LEU A CA 1
ATOM 632 C C . LEU A 1 82 ? -11.652 3.396 23.717 1.00 97.94 82 LEU A C 1
ATOM 634 O O . LEU A 1 82 ? -12.353 3.467 24.725 1.00 97.94 82 LEU A O 1
ATOM 638 N N . GLY A 1 83 ? -12.057 3.857 22.531 1.00 98.25 83 GLY A N 1
ATOM 639 C CA . GLY A 1 83 ? -13.348 4.514 22.335 1.00 98.25 83 GLY A CA 1
ATOM 640 C C . GLY A 1 83 ? -14.527 3.621 22.728 1.00 98.25 83 GLY A C 1
ATOM 641 O O . GLY A 1 83 ? -15.419 4.055 23.460 1.00 98.25 83 GLY A O 1
ATOM 642 N N . ALA A 1 84 ? -14.506 2.352 22.311 1.00 98.44 84 ALA A N 1
ATOM 643 C CA . ALA A 1 84 ? -15.533 1.375 22.664 1.00 98.44 84 ALA A CA 1
ATOM 644 C C . ALA A 1 84 ? -15.577 1.102 24.176 1.00 98.44 84 ALA A C 1
ATOM 646 O O . ALA A 1 84 ? -16.658 1.083 24.770 1.00 98.44 84 ALA A O 1
ATOM 647 N N . ALA A 1 85 ? -14.414 0.941 24.815 1.00 98.25 85 ALA A N 1
ATOM 648 C CA . ALA A 1 85 ? -14.322 0.725 26.257 1.00 98.25 85 ALA A CA 1
ATOM 649 C C . ALA A 1 85 ? -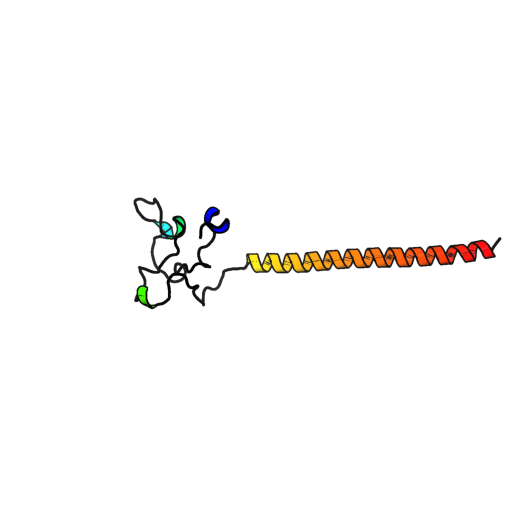14.880 1.917 27.051 1.00 98.25 85 ALA A C 1
ATOM 651 O O . ALA A 1 85 ? -15.668 1.731 27.981 1.00 98.25 85 ALA A O 1
ATOM 652 N N . THR A 1 86 ? -14.533 3.146 26.659 1.00 98.38 86 THR A N 1
ATOM 653 C CA . THR A 1 86 ? -15.068 4.364 27.277 1.00 98.38 86 THR A CA 1
ATOM 654 C C . THR A 1 86 ? -16.586 4.453 27.117 1.00 98.38 86 THR A C 1
ATOM 656 O O . THR A 1 86 ? -17.284 4.696 28.103 1.00 98.38 86 THR A O 1
ATOM 659 N N . ALA A 1 87 ? -17.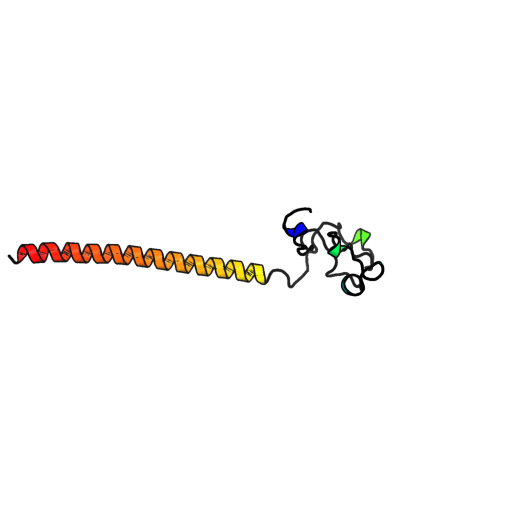116 4.206 25.915 1.00 98.50 87 ALA A N 1
ATOM 660 C CA . ALA A 1 87 ? -18.557 4.229 25.665 1.00 98.50 87 ALA A CA 1
ATOM 661 C C . ALA A 1 87 ? -19.312 3.205 26.531 1.00 98.50 87 ALA A C 1
ATOM 663 O O . ALA A 1 87 ? -20.324 3.540 27.152 1.00 98.50 87 ALA A O 1
ATOM 664 N N . ALA A 1 88 ? -18.789 1.979 26.640 1.00 98.50 88 ALA A N 1
ATOM 665 C CA . ALA A 1 88 ? -19.354 0.945 27.502 1.00 98.50 88 ALA A CA 1
ATOM 666 C C . ALA A 1 88 ? -19.325 1.355 28.984 1.00 98.50 88 ALA A C 1
ATOM 668 O O . ALA A 1 88 ? -20.325 1.201 29.687 1.00 98.50 88 ALA A O 1
ATOM 669 N N . GLY A 1 89 ? -18.215 1.936 29.450 1.00 98.44 89 GLY A N 1
ATOM 670 C CA . GLY A 1 89 ? -18.089 2.445 30.817 1.00 98.44 89 GLY A CA 1
ATOM 671 C C . GLY A 1 89 ? -19.130 3.518 31.150 1.00 98.44 89 GLY A C 1
ATOM 672 O O . GLY A 1 89 ? -19.780 3.441 32.194 1.00 98.44 89 GLY A O 1
ATOM 673 N N . ILE A 1 90 ? -19.348 4.474 30.241 1.00 98.44 90 ILE A N 1
ATOM 674 C CA . ILE A 1 90 ? -20.373 5.519 30.394 1.00 98.44 90 ILE A CA 1
ATOM 675 C C . ILE A 1 90 ? -21.772 4.896 30.475 1.00 98.44 90 ILE A C 1
ATOM 677 O O . ILE A 1 90 ? -22.548 5.244 31.368 1.00 98.44 90 ILE A O 1
ATOM 681 N N . ALA A 1 91 ? -22.090 3.950 29.588 1.00 98.31 91 ALA A N 1
ATOM 682 C CA . ALA A 1 91 ? -23.390 3.283 29.576 1.00 98.31 91 ALA A CA 1
ATOM 683 C C . ALA A 1 91 ? -23.658 2.520 30.886 1.00 98.31 91 ALA A C 1
ATOM 685 O O . ALA A 1 91 ? -24.718 2.682 31.496 1.00 98.31 91 ALA A O 1
ATOM 686 N N . VAL A 1 92 ? -22.678 1.748 31.367 1.00 98.56 92 VAL A N 1
ATOM 687 C CA . VAL A 1 92 ? -22.772 1.021 32.643 1.00 98.56 92 VAL A CA 1
ATOM 688 C C . VAL A 1 92 ? -22.966 1.990 33.810 1.00 98.56 92 VAL A C 1
ATOM 690 O O . VAL A 1 92 ? -23.851 1.778 34.642 1.00 98.56 92 VAL A O 1
ATOM 693 N N . HIS A 1 93 ? -22.191 3.078 33.859 1.00 95.88 93 HIS A N 1
ATOM 694 C CA . HIS A 1 93 ? -22.310 4.087 34.911 1.00 95.88 93 HIS A CA 1
ATOM 695 C C . HIS A 1 93 ? -23.702 4.741 34.930 1.00 95.88 93 HIS A C 1
ATOM 697 O O . HIS A 1 93 ? -24.308 4.884 35.998 1.00 95.88 93 HIS A O 1
ATOM 703 N N . ALA A 1 94 ? -24.242 5.091 33.759 1.00 97.88 94 ALA A N 1
ATOM 704 C CA . ALA A 1 94 ? -25.565 5.696 33.632 1.00 97.88 94 ALA A CA 1
ATOM 705 C C . ALA A 1 94 ? -26.687 4.750 34.094 1.00 97.88 94 ALA A C 1
ATOM 707 O O . ALA A 1 94 ? -27.579 5.166 34.838 1.00 97.88 94 ALA A O 1
ATOM 708 N N . VAL A 1 95 ? -26.638 3.470 33.707 1.00 97.88 95 VAL A N 1
ATOM 709 C CA . VAL A 1 95 ? -27.630 2.463 34.125 1.00 97.88 95 VAL A CA 1
ATOM 710 C C . VAL A 1 95 ? -27.574 2.234 35.637 1.00 97.88 95 VAL A C 1
ATOM 712 O O . VAL A 1 95 ? -28.602 2.322 36.312 1.00 97.88 95 VAL A O 1
ATOM 715 N N . ALA A 1 96 ? -26.381 2.006 36.191 1.00 97.00 96 ALA A N 1
ATOM 716 C CA . ALA A 1 96 ? -26.205 1.753 37.621 1.00 97.00 96 ALA A CA 1
ATOM 717 C C . ALA A 1 96 ? -26.682 2.935 38.483 1.00 97.00 96 ALA A C 1
ATOM 719 O O . ALA A 1 96 ? -27.350 2.739 39.502 1.00 97.00 96 ALA A O 1
ATOM 720 N N . THR A 1 97 ? -26.392 4.166 38.053 1.00 95.94 97 THR A N 1
ATOM 721 C CA . THR A 1 97 ? -26.796 5.383 38.772 1.00 95.94 97 THR A CA 1
ATOM 722 C C . THR A 1 97 ? -28.312 5.561 38.778 1.00 95.94 97 THR A C 1
ATOM 724 O O . THR A 1 97 ? -28.883 5.858 39.828 1.00 95.94 97 THR A O 1
ATOM 727 N N . ASN A 1 98 ? -28.988 5.318 37.650 1.00 95.75 98 ASN A N 1
ATOM 728 C CA . ASN A 1 98 ? -30.449 5.398 37.582 1.00 95.75 98 ASN A CA 1
ATOM 729 C C . ASN A 1 98 ? -31.137 4.328 38.445 1.00 95.75 98 ASN A C 1
ATOM 731 O O . ASN A 1 98 ? -32.088 4.647 39.159 1.00 95.75 98 ASN A O 1
ATOM 735 N N . ILE A 1 99 ? -30.631 3.088 38.457 1.00 96.00 99 ILE A N 1
ATOM 736 C CA . ILE A 1 99 ? -31.155 2.019 39.329 1.00 96.00 99 ILE A CA 1
ATOM 737 C C . ILE A 1 99 ? -30.971 2.384 40.806 1.00 96.00 99 ILE A C 1
ATOM 739 O O . ILE A 1 99 ? -31.912 2.278 41.594 1.00 96.00 99 ILE A O 1
ATOM 743 N N . ARG A 1 100 ? -29.774 2.849 41.193 1.00 94.94 100 ARG A N 1
ATOM 744 C CA . ARG A 1 100 ? -29.495 3.263 42.574 1.00 94.94 100 ARG A CA 1
ATOM 745 C C . ARG A 1 100 ? -30.388 4.426 42.998 1.00 94.94 100 ARG A C 1
ATOM 747 O O . ARG A 1 100 ? -30.943 4.379 44.090 1.00 94.94 100 ARG A O 1
ATOM 754 N N . LYS A 1 101 ? -30.553 5.438 42.141 1.00 93.69 101 LYS A N 1
ATOM 755 C CA . LYS A 1 101 ? -31.421 6.590 42.415 1.00 93.69 101 LYS A CA 1
ATOM 756 C C . LYS A 1 101 ? -32.880 6.167 42.583 1.00 93.69 101 LYS A C 1
ATOM 758 O O . LYS A 1 101 ? -33.511 6.611 43.533 1.00 93.69 101 LYS A O 1
ATOM 763 N N . LYS A 1 102 ? -33.391 5.272 41.731 1.00 93.19 102 LYS A N 1
ATOM 764 C CA . LYS A 1 102 ? -34.748 4.727 41.876 1.00 93.19 102 LYS A CA 1
ATOM 765 C C . LYS A 1 102 ? -34.931 4.021 43.223 1.00 93.19 102 LYS A C 1
ATOM 767 O O . LYS A 1 102 ? -35.884 4.314 43.924 1.00 93.19 102 LYS A O 1
ATOM 772 N N . LYS A 1 103 ? -33.973 3.179 43.627 1.00 90.44 103 LYS A N 1
ATOM 773 C CA . LYS A 1 103 ? -34.021 2.493 44.928 1.00 90.44 103 LYS A CA 1
ATOM 774 C C . LYS A 1 103 ? -33.995 3.465 46.116 1.00 90.44 103 LYS A C 1
ATOM 776 O O . LYS A 1 103 ? -34.609 3.179 47.132 1.00 90.44 103 LYS A O 1
ATOM 781 N N . LEU A 1 104 ? -33.276 4.587 46.008 1.00 89.81 104 LEU A N 1
ATOM 782 C CA . LEU A 1 104 ? -33.276 5.627 47.045 1.00 89.81 104 LEU A CA 1
ATOM 783 C C . LEU A 1 104 ? -34.646 6.311 47.151 1.00 89.81 104 LEU A C 1
ATOM 785 O O . LEU A 1 104 ? -35.174 6.397 48.250 1.00 89.81 104 LEU A O 1
ATOM 789 N N . ILE A 1 105 ? -35.243 6.703 46.021 1.00 88.88 105 ILE A N 1
ATOM 790 C CA . ILE A 1 105 ? -36.582 7.319 45.984 1.00 88.88 105 ILE A CA 1
ATOM 791 C C . ILE A 1 105 ? -37.645 6.352 46.532 1.00 88.88 105 ILE A C 1
ATOM 793 O O . ILE A 1 105 ? -38.430 6.732 47.397 1.00 88.88 105 ILE A O 1
ATOM 797 N N . ASP A 1 106 ? -37.626 5.090 46.090 1.00 84.88 106 ASP A N 1
ATOM 798 C CA . ASP A 1 106 ? -38.569 4.055 46.538 1.00 84.88 106 ASP A CA 1
ATOM 799 C C . ASP A 1 106 ? -38.448 3.764 48.050 1.00 84.88 106 ASP A C 1
ATOM 801 O O . ASP A 1 106 ? -39.412 3.307 48.656 1.00 84.88 106 ASP A O 1
ATOM 805 N N . ASN A 1 107 ? -37.283 4.007 48.668 1.00 78.19 107 ASN A N 1
ATOM 806 C CA . ASN A 1 107 ? -37.069 3.831 50.110 1.00 78.19 107 ASN A CA 1
ATOM 807 C C . ASN A 1 107 ? -37.458 5.073 50.938 1.00 78.19 107 ASN A C 1
ATOM 809 O O . ASN A 1 107 ? -37.841 4.913 52.093 1.00 78.19 107 ASN A O 1
ATOM 813 N N . GLU A 1 108 ? -37.384 6.285 50.375 1.00 74.00 108 GLU A N 1
ATOM 814 C CA . GLU A 1 108 ? -37.824 7.524 51.045 1.00 74.00 108 GLU A CA 1
ATOM 815 C C . GLU A 1 108 ? -39.362 7.658 51.083 1.00 74.00 108 GLU A C 1
ATOM 817 O O . GLU A 1 108 ? -39.928 8.185 52.042 1.00 74.00 108 GLU A O 1
ATOM 822 N N . GLU A 1 109 ? -40.075 7.149 50.072 1.00 64.31 109 GLU A N 1
ATOM 823 C CA . GLU A 1 109 ? -41.544 7.201 50.003 1.00 64.31 109 GLU A CA 1
ATOM 824 C C . GLU A 1 109 ? -42.290 6.456 51.146 1.00 64.31 109 GLU A C 1
ATOM 826 O O . GLU A 1 109 ? -43.250 7.019 51.689 1.00 64.31 109 GLU A O 1
ATOM 831 N N . PRO A 1 110 ? -41.908 5.228 51.560 1.00 57.09 110 PRO A N 1
ATOM 832 C CA . PRO A 1 110 ? -42.543 4.539 52.685 1.00 57.09 110 PRO A CA 1
ATOM 833 C C . PRO A 1 110 ? -42.218 5.170 54.045 1.00 57.09 110 PRO A C 1
ATOM 835 O O . PRO A 1 110 ? -43.062 5.115 54.938 1.00 57.09 110 PRO A O 1
ATOM 838 N N . GLU A 1 111 ? -41.050 5.802 54.211 1.00 57.81 111 GLU A N 1
ATOM 839 C CA . GLU A 1 111 ? -40.690 6.486 55.464 1.00 57.81 111 GLU A CA 1
ATOM 840 C C . GLU A 1 111 ? -41.543 7.754 55.672 1.00 57.81 111 GLU A C 1
ATOM 842 O O . GLU A 1 111 ? -42.065 7.999 56.762 1.00 57.81 111 GLU A O 1
ATOM 847 N N . ASN A 1 112 ? -41.798 8.502 54.592 1.00 55.22 112 ASN A N 1
ATOM 848 C CA . ASN A 1 112 ? -42.682 9.671 54.605 1.00 55.22 112 ASN A CA 1
ATOM 849 C C . ASN A 1 112 ? -44.144 9.284 54.922 1.00 55.22 112 ASN A C 1
ATOM 851 O O . ASN A 1 112 ? -44.784 9.903 55.768 1.00 55.22 112 ASN A O 1
ATOM 855 N N . LYS A 1 113 ? -44.656 8.190 54.337 1.00 56.75 113 LYS A N 1
ATOM 856 C CA . LYS A 1 113 ? -46.020 7.683 54.607 1.00 56.75 113 LYS A CA 1
ATOM 857 C C . LYS A 1 113 ? -46.223 7.124 56.022 1.00 56.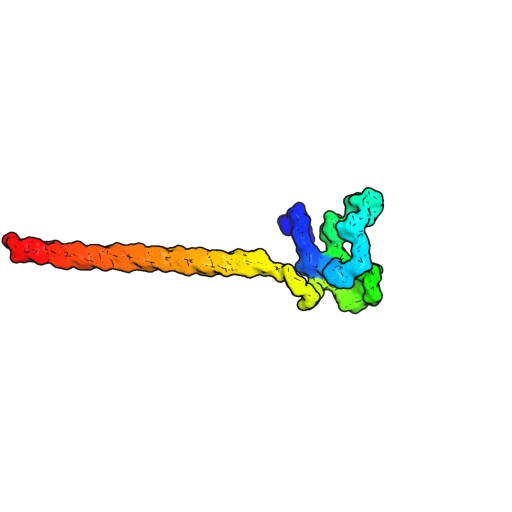75 113 LYS A C 1
ATOM 859 O O . LYS A 1 113 ? -47.366 7.023 56.448 1.00 56.75 113 LYS A O 1
ATOM 864 N N . SER A 1 114 ? -45.157 6.758 56.736 1.00 55.94 114 SER A N 1
ATOM 865 C CA . SER A 1 114 ? -45.231 6.290 58.130 1.00 55.94 114 SER A CA 1
ATOM 866 C C . SER A 1 114 ? -45.150 7.423 59.165 1.00 55.94 114 SER A C 1
ATOM 868 O O . SER A 1 114 ? -45.328 7.156 60.353 1.00 55.94 114 SER A O 1
ATOM 870 N N . THR A 1 115 ? -44.855 8.656 58.739 1.00 54.66 115 THR A N 1
ATOM 871 C CA . THR A 1 115 ? -44.636 9.817 59.623 1.00 54.66 115 THR A CA 1
ATOM 872 C C . THR A 1 115 ? -45.822 10.806 59.615 1.00 54.66 115 THR A C 1
ATOM 874 O O . THR A 1 115 ? -45.751 11.852 60.260 1.00 54.66 115 THR A O 1
ATOM 877 N N . ILE A 1 116 ? -46.923 10.481 58.921 1.00 46.50 116 ILE A N 1
ATOM 878 C CA . ILE A 1 116 ? -48.195 11.234 58.911 1.00 46.50 116 ILE A CA 1
ATOM 879 C C . ILE A 1 116 ? -49.285 10.422 59.609 1.00 46.50 116 ILE A C 1
ATOM 881 O O . ILE A 1 116 ? -49.397 9.215 59.300 1.00 46.50 116 ILE A O 1
#

Secondary structure (DSSP, 8-state):
--SHHHHTT--GGGGT--GGG---STTTT-BTTTTB-TTTTT-----TTSTTTTTSS-TTSPPS--TT--HHHHHHHHHHHHHHHHHHHHHHHHHHHHHHHHHHHHHHHHHHHT--

Radius of gyration: 29.86 Å; chains: 1; bounding box: 68×29×80 Å

Sequence (116 aa):
FDDENAKHGYCLYKVGCKGPSTYNSCGIIKWNEGTSYPIQSGHPCLGCSEENFWDNSPFYKRMPDVHGFGIEATADQIGLALGAATAAGIAVHAVATNIRKKKLIDNEEPENKSTI

pLDDT: mean 90.24, std 12.21, range [46.5, 98.56]